Protein AF-A0A964AMQ2-F1 (afdb_monomer_lite)

Radius of gyration: 28.5 Å; chains: 1; bounding box: 80×44×53 Å

pLDDT: mean 73.62, std 14.59, range [42.44, 97.25]

Sequence (105 aa):
MPLLLMALLGCTPKTSPADDSAVAVDTSADDSAVDDSGAADDSGAVVDTSDTSIDWDGLHGERPSEPLPLPDFVATSHDGSARGPDDLRGHPTVMWFFPSAGTFG

Secondary structure (DSSP, 8-state):
-----------PPPP-----------------------------------------TTSSS---SSPPPPPP--EE-TTS-EE-GGGGTTS-------SSTT---

Structure (mmCIF, N/CA/C/O backbone):
data_AF-A0A964AMQ2-F1
#
_entry.id   AF-A0A964AMQ2-F1
#
loop_
_atom_site.group_PDB
_atom_site.id
_atom_site.type_symbol
_atom_site.label_atom_id
_atom_site.label_alt_id
_atom_site.label_comp_id
_atom_site.label_asym_id
_atom_site.label_entity_id
_atom_site.label_seq_id
_atom_site.pdbx_PDB_ins_code
_atom_site.Cartn_x
_atom_site.Cartn_y
_atom_site.Cartn_z
_atom_site.occupancy
_atom_site.B_iso_or_equiv
_atom_site.auth_seq_id
_atom_site.auth_comp_id
_atom_site.auth_asym_id
_atom_site.auth_atom_id
_atom_site.pdbx_PDB_model_num
ATOM 1 N N . MET A 1 1 ? 52.854 -7.109 15.593 1.00 42.44 1 MET A N 1
ATOM 2 C CA . MET A 1 1 ? 53.235 -7.603 14.255 1.00 42.44 1 MET A CA 1
ATOM 3 C C . MET A 1 1 ? 52.137 -7.213 13.271 1.00 42.44 1 MET A C 1
ATOM 5 O O . MET A 1 1 ? 50.983 -7.272 13.674 1.00 42.44 1 MET A O 1
ATOM 9 N N . PRO A 1 2 ? 52.504 -6.700 12.086 1.00 53.34 2 PRO A N 1
ATOM 10 C CA . PRO A 1 2 ? 51.630 -5.972 11.159 1.00 53.34 2 PRO A CA 1
ATOM 11 C C . PRO A 1 2 ? 50.938 -6.895 10.132 1.00 53.34 2 PRO A C 1
ATOM 13 O O . PRO A 1 2 ? 51.223 -8.087 10.109 1.00 53.34 2 PRO A O 1
ATOM 16 N N . LEU A 1 3 ? 50.128 -6.287 9.248 1.00 46.97 3 LEU A N 1
ATOM 17 C CA . LEU A 1 3 ? 49.374 -6.856 8.109 1.00 46.97 3 LEU A CA 1
ATOM 18 C C . LEU A 1 3 ? 48.113 -7.652 8.510 1.00 46.97 3 LEU A C 1
ATOM 20 O O . LEU A 1 3 ? 48.173 -8.548 9.331 1.00 46.97 3 LEU A O 1
ATOM 24 N N . LEU A 1 4 ? 46.923 -7.372 7.970 1.00 60.25 4 LEU A N 1
ATOM 25 C CA . LEU A 1 4 ? 46.644 -7.379 6.537 1.00 60.25 4 LEU A CA 1
ATOM 26 C C . LEU A 1 4 ? 45.516 -6.394 6.169 1.00 60.25 4 LEU A C 1
ATOM 28 O O . LEU A 1 4 ? 44.369 -6.524 6.586 1.00 60.25 4 LEU A O 1
ATOM 32 N N . LEU A 1 5 ? 45.890 -5.421 5.345 1.00 55.28 5 LEU A N 1
ATOM 33 C CA . LEU A 1 5 ? 45.035 -4.582 4.518 1.00 55.28 5 LEU A CA 1
ATOM 34 C C . LEU A 1 5 ? 44.446 -5.462 3.397 1.00 55.28 5 LEU A C 1
ATOM 36 O O . LEU A 1 5 ? 45.215 -5.978 2.587 1.00 55.28 5 LEU A O 1
ATOM 40 N N . MET A 1 6 ? 43.122 -5.626 3.315 1.00 62.22 6 MET A N 1
ATOM 41 C CA . MET A 1 6 ? 42.472 -6.116 2.092 1.00 62.22 6 MET A CA 1
ATOM 42 C C . MET A 1 6 ? 41.581 -5.027 1.505 1.00 62.22 6 MET A C 1
ATOM 44 O O . MET A 1 6 ? 40.464 -4.777 1.950 1.00 62.22 6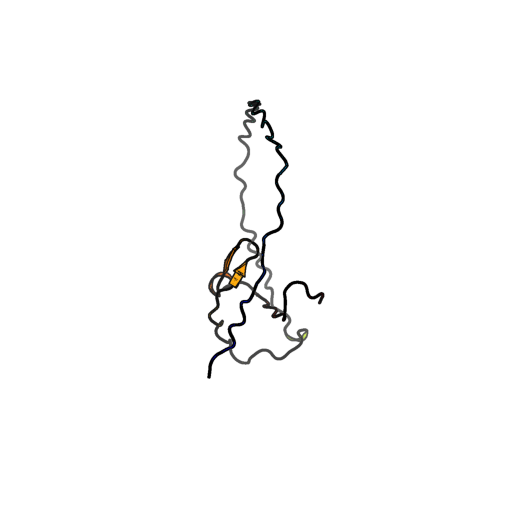 MET A O 1
ATOM 48 N N . ALA A 1 7 ? 42.148 -4.357 0.505 1.00 56.75 7 ALA A N 1
ATOM 49 C CA . ALA A 1 7 ? 41.477 -3.424 -0.374 1.00 56.75 7 ALA A CA 1
ATOM 50 C C . ALA A 1 7 ? 40.449 -4.169 -1.239 1.00 56.75 7 ALA A C 1
ATOM 52 O O . ALA A 1 7 ? 40.812 -5.035 -2.036 1.00 56.75 7 ALA A O 1
ATOM 53 N N . LEU A 1 8 ? 39.175 -3.802 -1.109 1.00 60.47 8 LEU A N 1
ATOM 54 C CA . LEU A 1 8 ? 38.145 -4.149 -2.082 1.00 60.47 8 LEU A CA 1
ATOM 55 C C . LEU A 1 8 ? 38.308 -3.234 -3.300 1.00 60.47 8 LEU A C 1
ATOM 57 O O . LEU A 1 8 ? 37.811 -2.111 -3.346 1.00 60.47 8 LEU A O 1
ATOM 61 N N . LEU A 1 9 ? 39.070 -3.737 -4.269 1.00 62.47 9 LEU A N 1
ATOM 62 C CA . LEU A 1 9 ? 39.042 -3.293 -5.654 1.00 62.47 9 LEU A CA 1
ATOM 63 C C . LEU A 1 9 ? 37.703 -3.692 -6.288 1.00 62.47 9 LEU A C 1
ATOM 65 O O . LEU A 1 9 ? 37.331 -4.861 -6.251 1.00 62.47 9 LEU A O 1
ATOM 69 N N . GLY A 1 10 ? 37.094 -2.751 -7.007 1.00 55.53 10 GLY A N 1
ATOM 70 C CA . GLY A 1 10 ? 36.485 -3.079 -8.295 1.00 55.53 10 GLY A CA 1
ATOM 71 C C . GLY A 1 10 ? 34.976 -2.908 -8.408 1.00 55.53 10 GLY A C 1
ATOM 72 O O . GLY A 1 10 ? 34.257 -3.892 -8.475 1.00 55.53 10 GLY A O 1
ATOM 73 N N . CYS A 1 11 ? 34.533 -1.667 -8.610 1.00 55.84 11 CYS A N 1
ATOM 74 C CA . CYS A 1 11 ? 33.421 -1.375 -9.515 1.00 55.84 11 CYS A CA 1
ATOM 75 C C . CYS A 1 11 ? 33.830 -0.187 -10.392 1.00 55.84 11 CYS A C 1
ATOM 77 O O . CYS A 1 11 ? 33.636 0.969 -10.027 1.00 55.84 11 CYS A O 1
ATOM 79 N N . THR A 1 12 ? 34.454 -0.466 -11.536 1.00 68.50 12 THR A N 1
ATOM 80 C CA . THR A 1 12 ? 34.557 0.508 -12.626 1.00 68.50 12 THR A CA 1
ATOM 81 C C . THR A 1 12 ? 33.252 0.465 -13.428 1.00 68.50 12 THR A C 1
ATOM 83 O O . THR A 1 12 ? 32.892 -0.602 -13.930 1.00 68.50 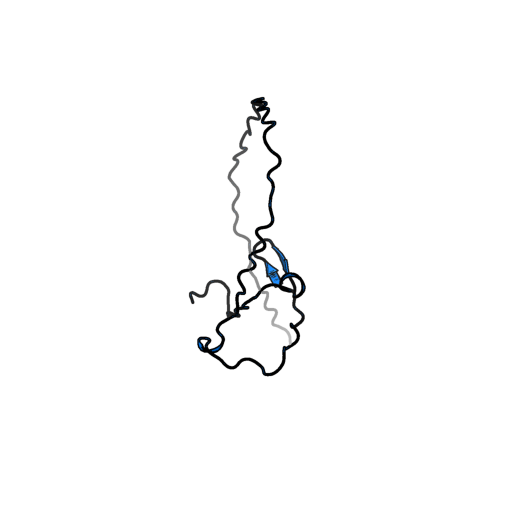12 THR A O 1
ATOM 86 N N . PRO A 1 13 ? 32.517 1.581 -13.583 1.00 68.19 13 PRO A N 1
ATOM 87 C CA . PRO A 1 13 ? 31.412 1.626 -14.528 1.00 68.19 13 PRO A CA 1
ATOM 88 C C . PRO A 1 13 ? 31.960 1.514 -15.956 1.00 68.19 13 PRO A C 1
ATOM 90 O O . PRO A 1 13 ? 32.792 2.307 -16.403 1.00 68.19 13 PRO A O 1
ATOM 93 N N . LYS A 1 14 ? 31.504 0.476 -16.660 1.00 64.25 14 LYS A N 1
ATOM 94 C CA . LYS A 1 14 ? 31.750 0.254 -18.084 1.00 64.25 14 LYS A CA 1
ATOM 95 C C . LYS A 1 14 ? 31.016 1.331 -18.888 1.00 64.25 14 LYS A C 1
ATOM 97 O O . LYS A 1 14 ? 29.835 1.580 -18.683 1.00 64.25 14 LYS A O 1
ATOM 102 N N . THR A 1 15 ? 31.768 1.955 -19.784 1.00 60.94 15 THR A N 1
ATOM 103 C CA . THR A 1 15 ? 31.370 3.042 -20.681 1.00 60.94 15 THR A CA 1
ATOM 104 C C . THR A 1 15 ? 30.186 2.678 -21.591 1.00 60.94 15 THR A C 1
ATOM 106 O O . THR A 1 15 ? 30.074 1.538 -22.049 1.00 60.94 15 THR A O 1
ATOM 109 N N . SER A 1 16 ? 29.373 3.674 -21.935 1.00 62.09 16 SER A N 1
ATOM 110 C CA . SER A 1 16 ? 28.770 3.808 -23.267 1.00 62.09 16 SER A CA 1
ATOM 111 C C . SER A 1 16 ? 28.570 5.293 -23.569 1.00 62.09 16 SER A C 1
ATOM 113 O O . SER A 1 16 ? 27.691 5.915 -22.977 1.00 62.09 16 SER A O 1
ATOM 115 N N . PRO A 1 17 ? 29.392 5.887 -24.447 1.00 65.56 17 PRO A N 1
ATOM 116 C CA . PRO A 1 17 ? 29.030 7.087 -25.173 1.00 65.56 17 PRO A CA 1
ATOM 117 C C . PRO A 1 17 ? 28.513 6.698 -26.564 1.00 65.56 17 PRO A C 1
ATOM 119 O O . PRO A 1 17 ? 29.140 5.880 -27.237 1.00 65.56 17 PRO A O 1
ATOM 122 N N . ALA A 1 18 ? 27.409 7.340 -26.951 1.00 58.84 18 ALA A N 1
ATOM 123 C CA . ALA A 1 18 ? 26.782 7.445 -28.276 1.00 58.84 18 ALA A CA 1
ATOM 124 C C . ALA A 1 18 ? 25.343 6.911 -28.270 1.00 58.84 18 ALA A C 1
ATOM 126 O O . ALA A 1 18 ? 25.121 5.707 -28.239 1.00 58.84 18 ALA A O 1
ATOM 127 N N . ASP A 1 19 ? 24.369 7.816 -28.330 1.00 57.91 19 ASP A N 1
ATOM 128 C CA . ASP A 1 19 ? 23.795 8.118 -29.639 1.00 57.91 19 ASP A CA 1
ATOM 129 C C . ASP A 1 19 ? 23.168 9.516 -29.624 1.00 57.91 19 ASP A C 1
ATOM 131 O O . ASP A 1 19 ? 22.339 9.860 -28.780 1.00 57.91 19 ASP A O 1
ATOM 135 N N . ASP A 1 20 ? 23.676 10.335 -30.534 1.00 58.34 20 ASP A N 1
ATOM 136 C CA . ASP A 1 20 ? 23.220 11.671 -30.860 1.00 58.34 20 ASP A CA 1
ATOM 137 C C . ASP A 1 20 ? 22.004 11.505 -31.776 1.00 58.34 20 ASP A C 1
ATOM 139 O O . ASP A 1 20 ? 22.129 11.279 -32.976 1.00 58.34 20 ASP A O 1
ATOM 143 N N . SER A 1 21 ? 20.815 11.551 -31.186 1.00 60.34 21 SER A N 1
ATOM 144 C CA . SER A 1 21 ? 19.573 11.720 -31.930 1.00 60.34 21 SER A CA 1
ATOM 145 C C . SER A 1 21 ? 18.872 12.949 -31.374 1.00 60.34 21 SER A C 1
ATOM 147 O O . SER A 1 21 ? 17.904 12.869 -30.617 1.00 60.34 21 SER A O 1
ATOM 149 N N . ALA A 1 22 ? 19.404 14.118 -31.736 1.00 61.41 22 ALA A N 1
ATOM 150 C CA . ALA A 1 22 ? 18.649 15.357 -31.700 1.00 61.41 22 ALA A CA 1
ATOM 151 C C . ALA A 1 22 ? 17.447 15.201 -32.641 1.00 61.41 22 ALA A C 1
ATOM 153 O O . ALA A 1 22 ? 17.539 15.403 -33.852 1.00 61.41 22 ALA A O 1
ATOM 154 N N . VAL A 1 23 ? 16.310 14.795 -32.081 1.00 58.81 23 VAL A N 1
ATOM 155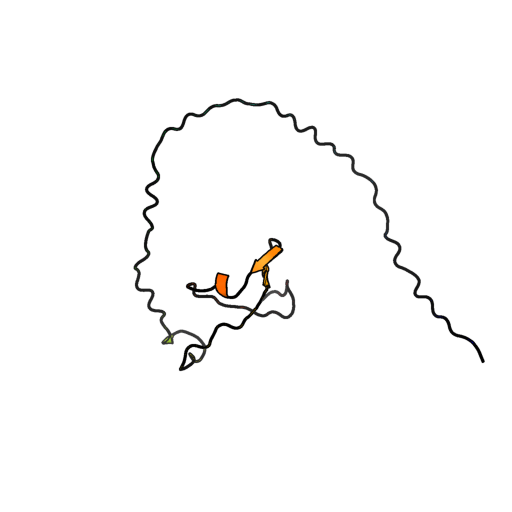 C CA . VAL A 1 23 ? 15.031 14.857 -32.777 1.00 58.81 23 VAL A CA 1
ATOM 156 C C . VAL A 1 23 ? 14.718 16.339 -32.934 1.00 58.81 23 VAL A C 1
ATOM 158 O O . VAL A 1 23 ? 14.347 17.013 -31.973 1.00 58.81 23 VAL A O 1
ATOM 161 N N . ALA A 1 24 ? 14.922 16.864 -34.140 1.00 61.28 24 ALA A N 1
ATOM 162 C CA . ALA A 1 24 ? 14.331 18.126 -34.540 1.00 61.28 24 ALA A CA 1
ATOM 163 C C . ALA A 1 24 ? 12.811 17.940 -34.479 1.00 61.28 24 ALA A C 1
ATOM 165 O O . ALA A 1 24 ? 12.205 17.366 -35.382 1.00 61.28 24 ALA A O 1
ATOM 166 N N . VAL A 1 25 ? 12.210 18.354 -33.364 1.00 60.06 25 VAL A N 1
ATOM 167 C CA . VAL A 1 25 ? 10.766 18.526 -33.275 1.00 60.06 25 VAL A CA 1
ATOM 168 C C . VAL A 1 25 ? 10.444 19.742 -34.136 1.00 60.06 25 VAL A C 1
ATOM 170 O O . VAL A 1 25 ? 10.689 20.892 -33.776 1.00 60.06 25 VAL A O 1
ATOM 173 N N . ASP A 1 26 ? 10.000 19.446 -35.350 1.00 59.34 26 ASP A N 1
ATOM 174 C CA . ASP A 1 26 ? 9.369 20.399 -36.241 1.00 59.34 26 ASP A CA 1
ATOM 175 C C . ASP A 1 26 ? 8.023 20.768 -35.610 1.00 59.34 26 ASP A C 1
ATOM 177 O O . ASP A 1 26 ? 7.035 20.041 -35.692 1.00 59.34 26 ASP A O 1
ATOM 181 N N . THR A 1 27 ? 8.013 21.873 -34.870 1.00 58.81 27 THR A N 1
ATOM 182 C CA . THR A 1 27 ? 6.784 22.535 -34.438 1.00 58.81 27 THR A CA 1
ATOM 183 C C . THR A 1 27 ? 6.229 23.330 -35.614 1.00 58.81 27 THR A C 1
ATOM 185 O O . THR A 1 27 ? 6.244 24.564 -35.602 1.00 58.81 27 THR A O 1
ATOM 188 N N . SER A 1 28 ? 5.747 22.640 -36.646 1.00 61.97 28 SER A N 1
ATOM 189 C CA . SER A 1 28 ? 4.773 23.228 -37.554 1.00 61.97 28 SER A CA 1
ATOM 190 C C . SER A 1 28 ? 3.450 23.301 -36.798 1.00 61.97 28 SER A C 1
ATOM 192 O O . SER A 1 28 ? 2.763 22.298 -36.605 1.00 61.97 28 SER A O 1
ATOM 194 N N . ALA A 1 29 ? 3.150 24.495 -36.297 1.00 61.22 29 ALA A N 1
ATOM 195 C CA . ALA A 1 29 ? 1.847 24.851 -35.772 1.00 61.22 29 ALA A CA 1
ATOM 196 C C . ALA A 1 29 ? 0.790 24.626 -36.866 1.00 61.22 29 ALA A C 1
ATOM 198 O O . ALA A 1 29 ? 0.670 25.440 -37.780 1.00 61.22 29 ALA A O 1
ATOM 199 N N . ASP A 1 30 ? 0.058 23.513 -36.788 1.00 61.19 30 ASP A N 1
ATOM 200 C CA . ASP A 1 30 ? -1.200 23.351 -37.511 1.00 61.19 30 ASP A CA 1
ATOM 201 C C . ASP A 1 30 ? -2.320 23.876 -36.614 1.00 61.19 30 ASP A C 1
ATOM 203 O O . ASP A 1 30 ? -2.791 23.228 -35.676 1.00 61.19 30 ASP A O 1
ATOM 207 N N . ASP A 1 31 ? -2.639 25.139 -36.870 1.00 64.44 31 ASP A N 1
ATOM 208 C CA . ASP A 1 31 ? -3.744 25.899 -36.311 1.00 64.44 31 ASP A CA 1
ATOM 209 C C . ASP A 1 31 ? -5.047 25.397 -36.946 1.00 64.44 31 ASP A C 1
ATOM 211 O O . ASP A 1 31 ? -5.572 25.961 -37.907 1.00 64.44 31 ASP A O 1
ATOM 215 N N . SER A 1 32 ? -5.536 24.272 -36.431 1.00 66.62 32 SER A N 1
ATOM 216 C CA . SER A 1 32 ? -6.896 23.809 -36.677 1.00 66.62 32 SER A CA 1
ATOM 217 C C . SER A 1 32 ? -7.718 24.054 -35.418 1.00 66.62 32 SER A C 1
ATOM 219 O O . SER A 1 32 ? -7.940 23.164 -34.596 1.00 66.62 32 SER A O 1
ATOM 221 N N . ALA A 1 33 ? -8.155 25.305 -35.267 1.00 62.78 33 ALA A N 1
ATOM 222 C CA . ALA A 1 33 ? -9.224 25.696 -34.362 1.00 62.78 33 ALA A CA 1
ATOM 223 C C . ALA A 1 33 ? -10.514 24.936 -34.723 1.00 62.78 33 ALA A C 1
ATOM 225 O O . ALA A 1 33 ? -11.288 25.351 -35.587 1.00 62.78 33 ALA A O 1
ATOM 226 N N . VAL A 1 34 ? -10.739 23.803 -34.061 1.00 67.69 34 VAL A N 1
ATOM 227 C CA . VAL A 1 34 ? -12.054 23.165 -33.980 1.00 67.69 34 VAL A CA 1
ATOM 228 C C . VAL A 1 34 ? -12.813 23.792 -32.816 1.00 67.69 34 VAL A C 1
ATOM 230 O O . VAL A 1 34 ? -12.584 23.489 -31.648 1.00 67.69 34 VAL A O 1
ATOM 233 N N . ASP A 1 35 ? -13.692 24.726 -33.168 1.00 63.12 35 ASP A N 1
ATOM 234 C CA . ASP A 1 35 ? -14.773 25.210 -32.316 1.00 63.12 35 ASP A CA 1
ATOM 235 C C . ASP A 1 35 ? -15.783 24.062 -32.154 1.00 63.12 35 ASP A C 1
ATOM 237 O O . ASP A 1 35 ? -16.588 23.808 -33.050 1.00 63.12 35 ASP A O 1
ATOM 241 N N . ASP A 1 36 ? -15.683 23.317 -31.050 1.00 61.38 36 ASP A N 1
ATOM 242 C CA . ASP A 1 36 ? -16.720 22.377 -30.612 1.00 61.38 36 ASP A CA 1
ATOM 243 C C . ASP A 1 36 ? -17.378 22.915 -29.341 1.00 61.38 36 ASP A C 1
ATOM 245 O O . ASP A 1 36 ? -17.161 22.481 -28.208 1.00 61.38 36 ASP A O 1
ATOM 249 N N . SER A 1 37 ? -18.162 23.966 -29.551 1.00 70.75 37 SER A N 1
ATOM 250 C CA . SER A 1 37 ? -19.156 24.448 -28.607 1.00 70.75 37 SER A CA 1
ATOM 251 C C . SER A 1 37 ? -20.334 23.460 -28.574 1.00 70.75 37 SER A C 1
ATOM 253 O O . SER A 1 37 ? -21.371 23.674 -29.199 1.00 70.75 37 SER A O 1
ATOM 255 N N . GLY A 1 38 ? -20.174 22.355 -27.837 1.00 59.19 38 GLY A N 1
ATOM 256 C CA . GLY A 1 38 ? -21.131 21.249 -27.878 1.00 59.19 38 GLY A CA 1
ATOM 257 C C . GLY A 1 38 ? -21.221 20.406 -26.609 1.00 59.19 38 GLY A C 1
ATOM 258 O O . GLY A 1 38 ? -20.565 19.385 -26.492 1.00 59.19 38 GLY A O 1
ATOM 259 N N . ALA A 1 39 ? -22.165 20.790 -25.748 1.00 61.16 39 ALA A N 1
ATOM 260 C CA . ALA A 1 39 ? -22.745 20.037 -24.631 1.00 61.16 39 ALA A CA 1
ATOM 261 C C . ALA A 1 39 ? -21.956 20.015 -23.309 1.00 61.16 39 ALA A C 1
ATOM 263 O O . ALA A 1 39 ? -20.886 19.434 -23.170 1.00 61.16 39 ALA A O 1
ATOM 264 N N . ALA A 1 40 ? -22.580 20.610 -22.288 1.00 62.09 40 ALA A N 1
ATOM 265 C CA . ALA A 1 40 ? -22.359 20.223 -20.907 1.00 62.09 40 ALA A CA 1
ATOM 266 C C . ALA A 1 40 ? -22.621 18.715 -20.808 1.00 62.09 40 ALA A C 1
ATOM 268 O O . ALA A 1 40 ? -23.772 18.285 -20.914 1.00 62.09 40 ALA A O 1
ATOM 269 N N . ASP A 1 41 ? -21.554 17.931 -20.667 1.00 56.75 41 ASP A N 1
ATOM 270 C CA . ASP A 1 41 ? -21.662 16.543 -20.252 1.00 56.75 41 ASP A CA 1
ATOM 271 C C . ASP A 1 41 ? -22.242 16.575 -18.840 1.00 56.75 41 ASP A C 1
ATOM 273 O O . ASP A 1 41 ? -21.584 16.949 -17.865 1.00 56.75 41 ASP A O 1
ATOM 277 N N . ASP A 1 42 ? -23.541 16.300 -18.772 1.00 63.78 42 ASP A N 1
ATOM 278 C CA . ASP A 1 42 ? -24.236 15.878 -17.573 1.00 63.78 42 ASP A CA 1
ATOM 279 C C . ASP A 1 42 ? -23.570 14.573 -17.144 1.00 63.78 42 ASP A C 1
ATOM 281 O O . ASP A 1 42 ? -24.046 13.475 -17.435 1.00 63.78 42 ASP A O 1
ATOM 285 N N . SER A 1 43 ? -22.418 14.703 -16.481 1.00 61.69 43 SER A N 1
ATOM 286 C CA . SER A 1 43 ? -21.787 13.650 -15.704 1.00 61.69 43 SER A CA 1
ATOM 287 C C . SER A 1 43 ? -22.686 13.397 -14.496 1.00 61.69 43 SER A C 1
ATOM 289 O O . SER A 1 43 ? -22.328 13.655 -13.344 1.00 61.69 43 SER A O 1
ATOM 291 N N . GLY A 1 44 ? -23.905 12.936 -14.779 1.00 58.41 44 GLY A N 1
ATOM 292 C CA . GLY A 1 44 ? -24.796 12.332 -13.829 1.00 58.41 44 GLY A CA 1
ATOM 293 C C . GLY A 1 44 ? -23.983 11.228 -13.200 1.00 58.41 44 GLY A C 1
ATOM 294 O O . GLY A 1 44 ? -23.678 10.222 -13.839 1.00 58.41 44 GLY A O 1
ATOM 295 N N . ALA A 1 45 ? -23.558 11.471 -11.963 1.00 59.81 45 ALA A N 1
ATOM 296 C CA . ALA A 1 45 ? -23.003 10.445 -11.122 1.00 59.81 45 ALA A CA 1
ATOM 297 C C . ALA A 1 45 ? -24.031 9.316 -11.145 1.00 59.81 45 ALA A C 1
ATOM 299 O O . ALA A 1 45 ? -25.098 9.420 -10.537 1.00 59.81 45 ALA A O 1
ATOM 300 N N . VAL A 1 46 ? -23.735 8.265 -11.906 1.00 59.44 46 VAL A N 1
ATOM 301 C CA . VAL A 1 46 ? -24.370 6.971 -11.739 1.00 59.44 46 VAL A CA 1
ATOM 302 C C . VAL A 1 46 ? -23.944 6.531 -10.351 1.00 59.44 46 VAL A C 1
ATOM 304 O O . VAL A 1 46 ? -22.916 5.891 -10.154 1.00 59.44 46 VAL A O 1
ATOM 307 N N . VAL A 1 47 ? -24.694 7.002 -9.356 1.00 60.53 47 VAL A N 1
ATOM 308 C CA . VAL A 1 47 ? -24.682 6.436 -8.023 1.00 60.53 47 VAL A CA 1
ATOM 309 C C . VAL A 1 47 ? -25.197 5.033 -8.257 1.00 60.53 47 VAL A C 1
ATOM 311 O O . VAL A 1 47 ? -26.394 4.823 -8.447 1.00 60.53 47 VAL A O 1
ATOM 314 N N . ASP A 1 48 ? -24.265 4.097 -8.373 1.00 61.50 48 ASP A N 1
ATOM 315 C CA . ASP A 1 48 ? -24.573 2.686 -8.398 1.00 61.50 48 ASP A CA 1
ATOM 316 C C . ASP A 1 48 ? -25.168 2.344 -7.029 1.00 61.50 48 ASP A C 1
ATOM 318 O O . ASP A 1 48 ? -24.471 2.061 -6.060 1.00 61.50 48 ASP A O 1
ATOM 322 N N . THR A 1 49 ? -26.487 2.501 -6.927 1.00 57.84 49 THR A N 1
ATOM 323 C CA . THR A 1 49 ? -27.286 2.133 -5.760 1.00 57.84 49 THR A CA 1
ATOM 324 C C . THR A 1 49 ? -27.609 0.647 -5.773 1.00 57.84 49 THR A C 1
ATOM 326 O O . THR A 1 49 ? -28.551 0.236 -5.091 1.00 57.84 49 THR A O 1
ATOM 329 N N . SER A 1 50 ? -26.914 -0.166 -6.580 1.00 66.38 50 SER A N 1
ATOM 330 C CA . SER A 1 50 ? -26.994 -1.600 -6.375 1.00 66.38 50 SER A CA 1
ATOM 331 C C . SER A 1 50 ? -26.500 -1.866 -4.956 1.00 66.38 50 SER A C 1
ATOM 333 O O . SER A 1 50 ? -25.365 -1.573 -4.582 1.00 66.38 50 SER A O 1
ATOM 335 N N . ASP A 1 51 ? -27.438 -2.314 -4.125 1.00 62.31 51 ASP A N 1
ATOM 336 C CA . ASP A 1 51 ? -27.175 -2.856 -2.806 1.00 62.31 51 ASP A CA 1
ATOM 337 C C . ASP A 1 51 ? -26.264 -4.064 -3.022 1.00 62.31 51 ASP A C 1
ATOM 339 O O . ASP A 1 51 ? -26.705 -5.191 -3.253 1.00 62.31 51 ASP A O 1
ATOM 343 N N . THR A 1 52 ? -24.962 -3.791 -3.071 1.00 64.12 52 THR A N 1
ATOM 344 C CA . THR A 1 52 ? -23.899 -4.777 -3.218 1.00 64.12 52 THR A CA 1
ATOM 345 C C . THR A 1 52 ? -23.678 -5.426 -1.861 1.00 64.12 52 THR A C 1
ATOM 347 O O . THR A 1 52 ? -22.593 -5.397 -1.284 1.00 64.12 52 THR A O 1
ATOM 350 N N . SER A 1 53 ? -24.749 -6.014 -1.326 1.00 76.12 53 SER A N 1
ATOM 351 C CA . SER A 1 53 ? -24.680 -6.972 -0.237 1.00 76.12 53 SER A CA 1
ATOM 352 C C . SER A 1 53 ? -23.687 -8.059 -0.646 1.00 76.12 53 SER A C 1
ATOM 354 O O . SER A 1 53 ? -23.980 -8.900 -1.496 1.00 76.12 53 SER A O 1
ATOM 356 N N . ILE A 1 54 ? -22.493 -8.013 -0.058 1.00 76.31 54 ILE A N 1
ATOM 357 C CA . ILE A 1 54 ? -21.452 -9.018 -0.258 1.00 76.31 54 ILE A CA 1
ATOM 358 C C . ILE A 1 54 ? -21.988 -10.347 0.286 1.00 76.31 54 ILE A C 1
ATOM 360 O O . ILE A 1 54 ? -22.335 -10.434 1.464 1.00 76.31 54 ILE A O 1
ATOM 364 N N . ASP A 1 55 ? -22.056 -11.370 -0.566 1.00 84.25 55 ASP A N 1
ATOM 365 C CA . ASP A 1 55 ? -22.352 -12.742 -0.150 1.00 84.25 55 ASP A CA 1
ATOM 366 C C . ASP A 1 55 ? -21.146 -13.305 0.612 1.00 84.25 55 ASP A C 1
ATOM 368 O O . ASP A 1 55 ? -20.132 -13.688 0.024 1.00 84.25 55 ASP A O 1
ATOM 372 N N . TRP A 1 56 ? -21.235 -13.285 1.942 1.00 82.38 56 TRP A N 1
ATOM 373 C CA . TRP A 1 56 ? -20.157 -13.733 2.821 1.00 82.38 56 TRP A CA 1
ATOM 374 C C . TRP A 1 56 ? -20.049 -15.261 2.901 1.00 82.38 56 TRP A C 1
ATOM 376 O O . TRP A 1 56 ? -18.967 -15.753 3.218 1.00 82.38 56 TRP A O 1
ATOM 386 N N . ASP A 1 57 ? -21.115 -16.007 2.588 1.00 84.50 57 ASP A N 1
ATOM 387 C CA . ASP A 1 57 ? -21.149 -17.470 2.743 1.00 84.50 57 ASP A CA 1
ATOM 388 C C . ASP A 1 57 ? -20.309 -18.187 1.668 1.00 84.50 57 ASP A C 1
ATOM 390 O O . ASP A 1 57 ? -19.852 -19.314 1.869 1.00 84.50 57 ASP A O 1
ATOM 394 N N . GLY A 1 58 ? -20.066 -17.523 0.532 1.00 82.81 58 GLY A N 1
ATOM 395 C CA . GLY A 1 58 ? -19.217 -18.015 -0.555 1.00 82.81 58 GLY A CA 1
ATOM 396 C C . GLY A 1 58 ? -17.725 -17.680 -0.426 1.00 82.81 58 GLY A C 1
ATOM 397 O O . GLY A 1 58 ? -16.936 -18.106 -1.272 1.00 82.81 58 GLY A O 1
ATOM 398 N N . LEU A 1 59 ? -17.316 -16.909 0.588 1.00 80.38 59 LEU A N 1
ATOM 399 C CA . LEU A 1 59 ? -15.930 -16.460 0.737 1.00 80.38 59 LEU A CA 1
ATOM 400 C C . LEU A 1 59 ? -15.097 -17.449 1.558 1.00 80.38 59 LEU A C 1
ATOM 402 O O . LEU A 1 59 ? -15.532 -18.001 2.565 1.00 80.38 59 LEU A O 1
ATOM 406 N N . HIS A 1 60 ? -13.849 -17.659 1.142 1.00 85.94 60 HIS A N 1
ATOM 407 C CA . HIS A 1 60 ? -12.911 -18.484 1.895 1.00 85.94 60 HIS A CA 1
ATOM 408 C C . HIS A 1 60 ? -12.359 -17.707 3.097 1.00 85.94 60 HIS A C 1
ATOM 410 O O . HIS A 1 60 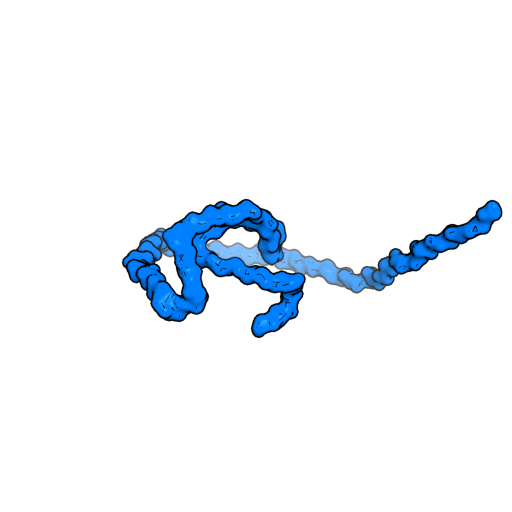? -11.674 -16.700 2.923 1.00 85.94 60 HIS A O 1
ATOM 416 N N . GLY A 1 61 ? -12.608 -18.207 4.307 1.00 84.44 61 GLY A N 1
ATOM 417 C CA . GLY A 1 61 ? -12.068 -17.658 5.553 1.00 84.44 61 GLY A CA 1
ATOM 418 C C . GLY A 1 61 ? -13.143 -17.415 6.607 1.00 84.44 61 GLY A C 1
ATOM 419 O O . GLY A 1 61 ? -14.309 -17.737 6.409 1.00 84.44 61 GLY A O 1
ATOM 420 N N . GLU A 1 62 ? -12.737 -16.850 7.742 1.00 84.62 62 GLU A N 1
ATOM 421 C CA . GLU A 1 62 ? -13.650 -16.424 8.802 1.00 84.62 62 GLU A CA 1
ATOM 422 C C . GLU A 1 62 ? -13.621 -14.900 8.888 1.00 84.62 62 GLU A C 1
ATOM 424 O O . GLU A 1 62 ? -12.554 -14.285 8.995 1.00 84.62 62 GLU A O 1
ATOM 429 N N . ARG A 1 63 ? -14.798 -14.276 8.806 1.00 83.00 63 ARG A N 1
ATOM 430 C CA . ARG A 1 63 ? -14.914 -12.835 9.000 1.00 83.00 63 ARG A CA 1
ATOM 431 C C . ARG A 1 63 ? -14.638 -12.525 10.475 1.00 83.00 63 ARG A C 1
ATOM 433 O O . ARG A 1 63 ? -15.289 -13.119 11.334 1.00 83.00 63 ARG A O 1
ATOM 440 N N . PRO A 1 64 ? -13.753 -11.564 10.788 1.00 85.88 64 PRO A N 1
ATOM 441 C CA . PRO A 1 64 ? -13.582 -11.099 12.156 1.00 85.88 64 PRO A CA 1
ATOM 442 C C . PRO A 1 64 ? -14.923 -10.675 12.761 1.00 85.88 64 PRO A C 1
ATOM 444 O O . PRO A 1 64 ? -15.703 -9.964 12.120 1.00 85.88 64 PRO A O 1
ATOM 447 N N . SER A 1 65 ? -15.178 -11.086 14.004 1.00 91.81 65 SER A N 1
ATOM 448 C CA . SER A 1 65 ? -16.393 -10.709 14.736 1.00 91.81 65 SER A CA 1
ATOM 449 C C . SER A 1 65 ? -16.515 -9.195 14.926 1.00 91.81 65 SER A C 1
ATOM 451 O O . SER A 1 65 ? -17.619 -8.678 15.074 1.00 91.81 65 SER A O 1
ATOM 453 N N . GLU A 1 66 ? -15.384 -8.487 14.897 1.00 93.38 66 GLU A N 1
ATOM 454 C CA . GLU A 1 66 ? -15.292 -7.040 15.044 1.00 93.38 66 GLU A CA 1
ATOM 455 C C . GLU A 1 66 ? -14.423 -6.433 13.931 1.00 93.38 66 GLU A C 1
ATOM 457 O O . GLU A 1 66 ? -13.431 -7.045 13.521 1.00 93.38 66 GLU A O 1
ATOM 462 N N . PRO A 1 67 ? -14.757 -5.228 13.432 1.00 85.44 67 PRO A N 1
ATOM 463 C CA . PRO A 1 67 ? -13.908 -4.510 12.491 1.00 85.44 67 PRO A CA 1
ATOM 464 C C . PRO A 1 67 ? -12.535 -4.222 13.102 1.00 85.44 67 PRO A C 1
ATOM 466 O O . PRO A 1 67 ? -12.433 -3.621 14.171 1.00 85.44 67 PRO A O 1
ATOM 469 N N . LEU A 1 68 ? -11.476 -4.614 12.399 1.00 88.19 68 LEU A N 1
ATOM 470 C CA . LEU A 1 68 ? -10.111 -4.277 12.787 1.00 88.19 68 LEU A CA 1
ATOM 471 C C . LEU A 1 68 ? -9.738 -2.895 12.233 1.00 88.19 68 LEU A C 1
ATOM 473 O O . LEU A 1 68 ? -10.105 -2.578 11.096 1.00 88.19 68 LEU A O 1
ATOM 477 N N . PRO A 1 69 ? -9.008 -2.064 12.999 1.00 88.00 69 PRO A N 1
ATOM 478 C CA . PRO A 1 69 ? -8.492 -0.811 12.475 1.00 88.00 69 PRO A CA 1
ATOM 479 C C . PRO A 1 69 ? -7.492 -1.092 11.351 1.00 88.00 69 PRO A C 1
ATOM 481 O O . PRO A 1 69 ? -6.714 -2.046 11.410 1.00 88.00 69 PRO A O 1
ATOM 484 N N . LEU A 1 70 ? -7.508 -0.240 10.329 1.00 87.12 70 LEU A N 1
ATOM 485 C CA . LEU A 1 70 ? -6.539 -0.315 9.244 1.00 87.12 70 LEU A CA 1
ATOM 486 C C . LEU A 1 70 ? -5.146 0.037 9.804 1.00 87.12 70 LEU A C 1
ATOM 488 O O . LEU A 1 70 ? -5.037 1.043 10.509 1.00 87.12 70 LEU A O 1
ATOM 492 N N . PRO A 1 71 ? -4.099 -0.768 9.545 1.00 89.94 71 PRO A N 1
ATOM 493 C CA . PRO A 1 71 ? -2.761 -0.473 10.041 1.00 89.94 71 PRO A CA 1
ATOM 494 C C . PRO A 1 71 ? -2.202 0.778 9.362 1.00 89.94 71 PRO A C 1
ATOM 496 O O . PRO A 1 71 ? -2.506 1.042 8.200 1.00 89.94 71 PRO A O 1
ATOM 499 N N . ASP A 1 72 ? -1.336 1.508 10.060 1.00 93.81 72 ASP A N 1
ATOM 500 C CA . ASP A 1 72 ? -0.586 2.605 9.456 1.00 93.81 72 ASP A CA 1
ATOM 501 C C . ASP A 1 72 ? 0.495 2.052 8.520 1.00 93.81 72 ASP A C 1
ATOM 503 O O . ASP A 1 72 ? 1.290 1.188 8.902 1.00 93.81 72 ASP A O 1
ATOM 507 N N . PHE A 1 73 ? 0.544 2.553 7.287 1.00 93.75 73 PHE A N 1
ATOM 508 C CA . PHE A 1 73 ? 1.579 2.195 6.321 1.00 93.75 73 PHE A CA 1
ATOM 509 C C . PHE A 1 73 ? 1.866 3.346 5.356 1.00 93.75 73 PHE A C 1
ATOM 511 O O . PHE A 1 73 ? 1.061 4.256 5.176 1.00 93.75 73 PHE A O 1
ATOM 518 N N . VAL A 1 74 ? 3.024 3.277 4.705 1.00 96.50 74 VAL A N 1
ATOM 519 C CA . VAL A 1 74 ? 3.334 4.088 3.527 1.00 96.50 74 VAL A CA 1
ATOM 520 C C . VAL A 1 74 ? 3.904 3.146 2.479 1.00 96.50 74 VAL A C 1
ATOM 522 O O . VAL A 1 74 ? 4.909 2.478 2.719 1.00 96.50 74 VAL A O 1
ATOM 525 N N . ALA A 1 75 ? 3.241 3.072 1.333 1.00 92.88 75 ALA A N 1
ATOM 526 C CA . ALA A 1 75 ? 3.663 2.297 0.179 1.00 92.88 75 ALA A CA 1
ATOM 527 C C . ALA A 1 75 ? 4.011 3.240 -0.973 1.00 92.88 75 ALA A C 1
ATOM 529 O O . ALA A 1 75 ? 3.393 4.290 -1.139 1.00 92.88 75 ALA A O 1
ATOM 530 N N . THR A 1 76 ? 4.992 2.865 -1.786 1.00 95.06 76 THR A N 1
ATOM 531 C CA . THR A 1 76 ? 5.302 3.577 -3.027 1.00 95.06 76 THR A CA 1
ATOM 532 C C . THR A 1 76 ? 4.589 2.880 -4.178 1.00 95.06 76 THR A C 1
ATOM 534 O O . THR A 1 76 ? 4.793 1.690 -4.413 1.00 95.06 76 THR A O 1
ATOM 537 N N . SER A 1 77 ? 3.732 3.619 -4.873 1.00 91.69 77 SER A N 1
ATOM 538 C CA . SER A 1 77 ? 3.050 3.169 -6.083 1.00 91.69 77 SER A CA 1
ATOM 539 C C . SER A 1 77 ? 4.033 3.074 -7.258 1.00 91.69 77 SER A C 1
ATOM 541 O O . SER A 1 77 ? 5.146 3.599 -7.212 1.00 91.69 77 SER A O 1
ATOM 543 N N . HIS A 1 78 ? 3.631 2.399 -8.335 1.00 90.19 78 HIS A N 1
ATOM 544 C CA . HIS A 1 78 ? 4.453 2.229 -9.537 1.00 90.19 78 HIS A CA 1
ATOM 545 C C . HIS A 1 78 ? 4.856 3.568 -10.186 1.00 90.19 78 HIS A C 1
ATOM 547 O O . HIS A 1 78 ? 5.929 3.683 -10.769 1.00 90.19 78 HIS A O 1
ATOM 553 N N . ASP A 1 79 ? 4.012 4.592 -10.063 1.00 95.31 79 ASP A N 1
ATOM 554 C CA . ASP A 1 79 ? 4.278 5.965 -10.515 1.00 95.31 79 ASP A CA 1
ATOM 555 C C . ASP A 1 79 ? 5.224 6.755 -9.586 1.00 95.31 79 ASP A C 1
ATOM 557 O O . ASP A 1 79 ? 5.508 7.924 -9.835 1.00 95.31 79 ASP A O 1
ATOM 561 N N . GLY A 1 80 ? 5.713 6.135 -8.508 1.00 96.31 80 GLY A N 1
ATOM 562 C CA . GLY A 1 80 ? 6.575 6.762 -7.508 1.00 96.31 80 GLY A CA 1
ATOM 563 C C . GLY A 1 80 ? 5.827 7.586 -6.457 1.00 96.31 80 GLY A C 1
ATOM 564 O O . GLY A 1 80 ? 6.462 8.096 -5.533 1.00 96.31 80 GLY A O 1
ATOM 565 N N . SER A 1 81 ? 4.499 7.709 -6.552 1.00 97.25 81 SER A N 1
ATOM 566 C CA . SER A 1 81 ? 3.703 8.408 -5.541 1.00 97.25 81 SER A CA 1
ATOM 567 C C . SER A 1 81 ? 3.626 7.610 -4.235 1.00 97.25 81 SER A C 1
ATOM 569 O O . SER A 1 81 ? 3.670 6.378 -4.230 1.00 97.25 81 SER A O 1
ATOM 571 N N . ALA A 1 82 ? 3.517 8.312 -3.107 1.00 97.06 82 ALA A N 1
ATOM 572 C CA . ALA A 1 82 ? 3.254 7.684 -1.819 1.00 97.06 82 ALA A CA 1
ATOM 573 C C . ALA A 1 82 ? 1.751 7.410 -1.664 1.00 97.06 82 ALA A C 1
ATOM 575 O O . ALA A 1 82 ? 0.929 8.256 -2.008 1.00 97.06 82 ALA A O 1
ATOM 576 N N . ARG A 1 83 ? 1.413 6.239 -1.123 1.00 95.00 83 ARG A N 1
ATOM 577 C CA . ARG A 1 83 ? 0.055 5.805 -0.783 1.00 95.00 83 ARG A CA 1
ATOM 578 C C . ARG A 1 83 ? 0.005 5.326 0.657 1.00 95.00 83 ARG A C 1
ATOM 580 O O . ARG A 1 83 ? 0.944 4.680 1.127 1.00 95.00 83 ARG A O 1
ATOM 587 N N . GLY A 1 84 ? -1.089 5.619 1.339 1.00 95.31 84 GLY A N 1
ATOM 588 C CA . GLY A 1 84 ? -1.321 5.231 2.721 1.00 95.31 84 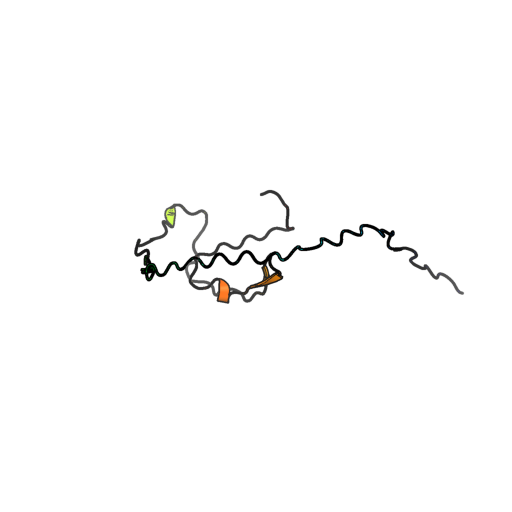GLY A CA 1
ATOM 589 C C . GLY A 1 84 ? -2.735 4.699 2.964 1.00 95.31 84 GLY A C 1
ATOM 590 O O . GLY A 1 84 ? -3.508 4.494 2.028 1.00 95.31 84 GLY A O 1
ATOM 591 N N . PRO A 1 85 ? -3.094 4.481 4.239 1.00 94.12 85 PRO A N 1
ATOM 592 C CA . PRO A 1 85 ? -4.404 3.978 4.643 1.00 94.12 85 PRO A CA 1
ATOM 593 C C . PRO A 1 85 ? -5.555 4.868 4.169 1.00 94.12 85 PRO A C 1
ATOM 595 O O . PRO A 1 85 ? -6.622 4.368 3.822 1.00 94.12 85 PRO A O 1
ATOM 598 N N . ASP A 1 86 ? -5.333 6.184 4.145 1.00 94.44 86 ASP A N 1
ATOM 599 C CA . ASP A 1 86 ? -6.330 7.178 3.745 1.00 94.44 86 ASP A CA 1
ATOM 600 C C . ASP A 1 86 ? -6.744 7.030 2.276 1.00 94.44 86 ASP A C 1
ATOM 602 O O . ASP A 1 86 ? -7.912 7.241 1.962 1.00 94.44 86 ASP A O 1
ATOM 606 N N . ASP A 1 87 ? -5.829 6.589 1.405 1.00 93.38 87 ASP A N 1
ATOM 607 C CA . ASP A 1 87 ? -6.109 6.324 -0.012 1.00 93.38 87 ASP A CA 1
ATOM 608 C C . ASP A 1 87 ? -7.028 5.106 -0.229 1.00 93.38 87 ASP A C 1
ATOM 610 O O . ASP A 1 87 ? -7.566 4.933 -1.319 1.00 93.38 87 ASP A O 1
ATOM 614 N N . LEU A 1 88 ? -7.192 4.243 0.782 1.00 91.00 88 LEU A N 1
ATOM 615 C CA . LEU A 1 88 ? -7.968 2.998 0.686 1.00 91.00 88 LEU A CA 1
ATOM 616 C C . LEU A 1 88 ? -9.325 3.070 1.399 1.00 91.00 88 LEU A C 1
ATOM 618 O O . LEU A 1 88 ? -10.144 2.155 1.280 1.00 91.00 88 LEU A O 1
ATOM 622 N N . ARG A 1 89 ? -9.582 4.126 2.180 1.00 89.75 89 ARG A N 1
ATOM 623 C CA . ARG A 1 89 ? -10.833 4.242 2.940 1.00 89.75 89 ARG A CA 1
ATOM 624 C C . ARG A 1 89 ? -12.028 4.406 2.007 1.00 89.75 89 ARG A C 1
ATOM 626 O O . ARG A 1 89 ? -11.973 5.131 1.025 1.00 89.75 89 ARG A O 1
ATOM 633 N N . GLY A 1 90 ? -13.131 3.746 2.354 1.00 87.06 90 GLY A N 1
ATOM 634 C CA . GLY A 1 90 ? -14.361 3.773 1.557 1.00 87.06 90 GLY A CA 1
ATOM 635 C C . GLY A 1 90 ? -14.359 2.825 0.355 1.00 87.06 90 GLY A C 1
ATOM 636 O O . GLY A 1 90 ? -15.390 2.694 -0.297 1.00 87.06 90 GLY A O 1
ATOM 637 N N . HIS A 1 91 ? -13.254 2.118 0.100 1.00 85.56 91 HIS A N 1
ATOM 638 C CA . HIS A 1 91 ? -13.133 1.171 -1.004 1.00 85.56 91 HIS A CA 1
ATOM 639 C C . HIS A 1 91 ? -12.851 -0.249 -0.484 1.00 85.56 91 HIS A C 1
ATOM 641 O O . HIS A 1 91 ? -11.905 -0.438 0.288 1.00 85.56 91 HIS A O 1
ATOM 647 N N . PRO A 1 92 ? -13.623 -1.272 -0.904 1.00 85.25 92 PRO A N 1
ATOM 648 C CA . PRO A 1 92 ? -13.277 -2.665 -0.638 1.00 85.25 92 PRO A CA 1
ATOM 649 C C . PRO A 1 92 ? -11.908 -2.973 -1.253 1.00 85.25 92 PRO A C 1
ATOM 651 O O . PRO A 1 92 ? -11.757 -2.976 -2.473 1.00 85.25 92 PRO A O 1
ATOM 654 N N . THR A 1 93 ? -10.901 -3.198 -0.411 1.00 87.19 93 THR A N 1
ATOM 655 C CA . THR A 1 93 ? -9.508 -3.344 -0.849 1.00 87.19 93 THR A CA 1
ATOM 656 C C . THR A 1 93 ? -8.925 -4.668 -0.368 1.00 87.19 93 THR A C 1
ATOM 658 O O . THR A 1 93 ? -9.075 -5.028 0.798 1.00 87.19 93 THR A O 1
ATOM 661 N N . VAL A 1 94 ? -8.213 -5.369 -1.254 1.00 87.38 94 VAL A N 1
ATOM 662 C CA . VAL A 1 94 ? -7.429 -6.569 -0.926 1.00 87.38 94 VAL A CA 1
ATOM 663 C C . VAL A 1 94 ? -5.943 -6.236 -1.045 1.00 87.38 94 VAL A C 1
ATOM 665 O O . VAL A 1 94 ? -5.483 -5.831 -2.112 1.00 87.38 94 VAL A O 1
ATOM 668 N N . MET A 1 95 ? -5.184 -6.418 0.039 1.00 86.19 95 MET A N 1
ATOM 669 C CA . MET A 1 95 ? -3.725 -6.269 0.037 1.00 86.19 95 MET A CA 1
ATOM 670 C C . MET A 1 95 ? -3.052 -7.631 -0.118 1.00 86.19 95 MET A C 1
ATOM 672 O O . MET A 1 95 ? -3.266 -8.535 0.688 1.00 86.19 95 MET A O 1
ATOM 676 N N . TRP A 1 96 ? -2.203 -7.754 -1.135 1.00 84.75 96 TRP A N 1
ATOM 677 C CA . TRP A 1 96 ? -1.415 -8.953 -1.393 1.00 84.75 96 TRP A CA 1
ATOM 678 C C . TRP A 1 96 ? 0.037 -8.721 -0.987 1.00 84.75 96 TRP A C 1
ATOM 680 O O . TRP A 1 96 ? 0.656 -7.745 -1.409 1.00 84.75 96 TRP A O 1
ATOM 690 N N . PHE A 1 97 ? 0.593 -9.633 -0.195 1.00 84.00 97 PHE A N 1
ATOM 691 C CA . PHE A 1 97 ? 1.988 -9.580 0.229 1.00 84.00 97 PHE A CA 1
ATOM 692 C C . PHE A 1 97 ? 2.768 -10.691 -0.469 1.00 84.00 97 PHE A C 1
ATOM 694 O O . PHE A 1 97 ? 2.552 -11.871 -0.200 1.00 84.00 97 PHE A O 1
ATOM 701 N N . PHE A 1 98 ? 3.686 -10.308 -1.356 1.00 84.12 98 PHE A N 1
ATOM 702 C CA . PHE A 1 98 ? 4.588 -11.232 -2.043 1.00 84.12 98 PHE A CA 1
ATOM 703 C C . PHE A 1 98 ? 6.030 -11.012 -1.569 1.00 84.12 98 PHE A C 1
ATOM 705 O O . PHE A 1 98 ? 6.398 -9.875 -1.267 1.00 84.12 98 PHE A O 1
ATOM 712 N N . PRO A 1 99 ? 6.881 -12.055 -1.532 1.00 84.50 99 PRO A N 1
ATOM 713 C CA . PRO A 1 99 ? 8.273 -11.917 -1.094 1.00 84.50 99 PRO A CA 1
ATOM 714 C C . PRO A 1 99 ? 9.104 -10.991 -1.990 1.00 84.50 99 PRO A C 1
ATOM 716 O O . PRO A 1 99 ? 10.069 -10.381 -1.540 1.00 84.50 99 PRO A O 1
ATOM 719 N N . SER A 1 100 ? 8.747 -10.925 -3.274 1.00 81.81 100 SER A N 1
ATOM 720 C CA . SER A 1 100 ? 9.391 -10.088 -4.281 1.00 81.81 100 SER A CA 1
ATOM 721 C C . SER A 1 100 ? 8.396 -9.741 -5.380 1.00 81.81 100 SER A C 1
ATOM 723 O O . SER A 1 100 ? 7.577 -10.578 -5.773 1.00 81.81 100 SER A O 1
ATOM 725 N N . ALA A 1 101 ? 8.539 -8.539 -5.938 1.00 74.50 101 ALA A N 1
ATOM 726 C CA . ALA A 1 101 ? 7.910 -8.184 -7.202 1.00 74.50 101 ALA A CA 1
ATOM 727 C C . ALA A 1 101 ? 8.373 -9.150 -8.313 1.00 74.50 101 ALA A C 1
ATOM 729 O O . ALA A 1 101 ? 9.532 -9.574 -8.324 1.00 74.50 101 ALA A O 1
ATOM 730 N N . GLY A 1 102 ? 7.469 -9.512 -9.229 1.00 69.19 102 GLY A N 1
ATOM 731 C CA . GLY A 1 102 ? 7.776 -10.372 -10.382 1.00 69.19 102 GLY A CA 1
ATOM 732 C C . GLY A 1 102 ? 7.716 -11.883 -10.128 1.00 69.19 102 GLY A C 1
ATOM 733 O O . GLY A 1 102 ? 8.134 -12.654 -10.988 1.00 69.19 102 GLY A O 1
ATOM 734 N N . THR A 1 103 ? 7.199 -12.327 -8.981 1.00 69.38 103 THR A N 1
ATOM 735 C CA . THR A 1 103 ? 6.819 -13.736 -8.803 1.00 69.38 103 THR A CA 1
ATOM 736 C C . THR A 1 103 ? 5.478 -13.982 -9.493 1.00 69.38 103 THR A C 1
ATOM 738 O O . THR A 1 103 ? 4.515 -13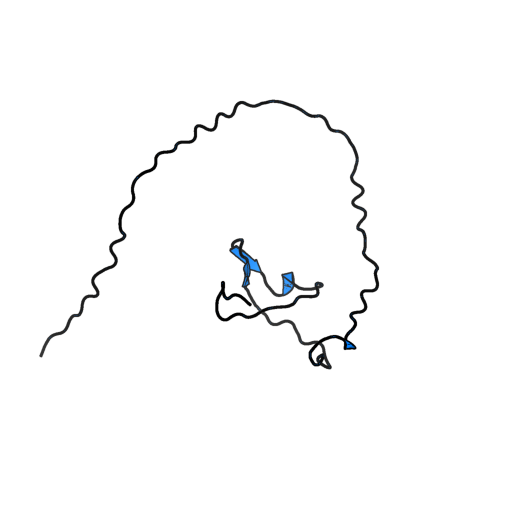.258 -9.251 1.00 69.38 103 THR A O 1
ATOM 741 N N . PHE A 1 104 ? 5.424 -14.957 -10.404 1.00 64.94 104 PHE A N 1
ATOM 742 C CA . PHE A 1 104 ? 4.161 -15.387 -11.006 1.00 64.94 104 PHE A CA 1
ATOM 743 C C . PHE A 1 104 ? 3.337 -16.079 -9.915 1.00 64.94 104 PHE A C 1
ATOM 745 O O . PHE A 1 104 ? 3.838 -17.013 -9.284 1.00 64.94 104 PHE A O 1
ATOM 752 N N . GLY A 1 105 ? 2.136 -15.559 -9.657 1.00 54.84 105 GLY A N 1
ATOM 753 C CA . GLY A 1 105 ? 1.135 -16.204 -8.805 1.00 54.84 105 GLY A CA 1
ATOM 754 C C . GLY A 1 105 ? 0.521 -17.418 -9.481 1.00 54.84 105 GLY A C 1
ATOM 755 O O . GLY A 1 105 ? 0.404 -17.390 -10.728 1.00 54.84 105 GLY A O 1
#

Foldseek 3Di:
DDDDDDDDDDDDDDDDDDDDDPPPPPPPDPPPPDPPPDDDPPVPPPPVPPPCPDPPVPDPDDDPPDDDDDDWDWDQDPVRDIDTPVNCPPHDDDDDDDPDPPDDD